Protein AF-A0A7J6R4W8-F1 (afdb_monomer_lite)

Secondary structure (DSSP, 8-state):
-EEEEE-TTSEEEEEEEEEEETTTEEEEEEEEE--SSSPEEEEEEES-STT--S-EEEEEETTSEEEEEETTT--EEEEEEPP-TTS-EEEEEEEPPP-HHHHHHHHHHHHTTS-----HHHHHHHHHHS-SSSTT-EEEEEESSSEEEEEESS----GGGEEEEE--SS----------

Structure (mmCIF, N/CA/C/O backbone):
data_AF-A0A7J6R4W8-F1
#
_entry.id   AF-A0A7J6R4W8-F1
#
loop_
_atom_site.group_PDB
_atom_site.id
_atom_site.type_symbol
_atom_site.label_atom_id
_atom_site.label_alt_id
_atom_site.label_comp_id
_atom_site.label_asym_id
_atom_site.label_entity_id
_atom_site.label_seq_id
_atom_site.pdbx_PDB_ins_code
_atom_site.Cartn_x
_atom_site.Cartn_y
_atom_site.Cartn_z
_atom_site.occupancy
_atom_site.B_iso_or_equiv
_atom_site.auth_seq_id
_atom_site.auth_comp_id
_atom_site.auth_asym_id
_atom_site.auth_atom_id
_atom_site.pdbx_PDB_model_num
ATOM 1 N N . SER A 1 1 ? 3.978 4.235 -21.269 1.00 83.94 1 SER A N 1
ATOM 2 C CA . SER A 1 1 ? 3.389 3.833 -19.979 1.00 83.94 1 SER A CA 1
ATOM 3 C C . SER A 1 1 ? 4.395 2.998 -19.207 1.00 83.94 1 SER A C 1
ATOM 5 O O . SER A 1 1 ? 5.204 2.305 -19.826 1.00 83.94 1 SER A O 1
ATOM 7 N N . LYS A 1 2 ? 4.376 3.120 -17.878 1.00 90.50 2 LYS A N 1
ATOM 8 C CA . LYS A 1 2 ? 5.190 2.332 -16.945 1.00 90.50 2 LYS A CA 1
ATOM 9 C C . LYS A 1 2 ? 4.285 1.321 -16.245 1.00 90.50 2 LYS A C 1
ATOM 11 O O . LYS A 1 2 ? 3.113 1.618 -16.022 1.00 90.50 2 LYS A O 1
ATOM 16 N N . LEU A 1 3 ? 4.826 0.159 -15.920 1.00 93.06 3 LEU A N 1
ATOM 17 C CA . LEU A 1 3 ? 4.188 -0.853 -15.083 1.00 93.06 3 LEU A CA 1
ATOM 18 C C . LEU A 1 3 ? 5.118 -1.124 -13.906 1.00 93.06 3 LEU A C 1
ATOM 20 O O . LEU A 1 3 ? 6.329 -1.143 -14.092 1.00 93.06 3 LEU A O 1
ATOM 24 N N . PHE A 1 4 ? 4.562 -1.354 -12.723 1.00 94.31 4 PHE A N 1
ATOM 25 C CA . PHE A 1 4 ? 5.336 -1.741 -11.551 1.00 94.31 4 PHE A CA 1
ATOM 26 C C . PHE A 1 4 ? 4.816 -3.064 -11.004 1.00 94.31 4 PHE A C 1
ATOM 28 O O . PHE A 1 4 ? 3.611 -3.314 -11.030 1.00 94.31 4 PHE A O 1
ATOM 35 N N . SER A 1 5 ? 5.724 -3.901 -10.514 1.00 94.69 5 SER A N 1
ATOM 36 C CA . SER A 1 5 ? 5.390 -5.095 -9.740 1.00 94.69 5 SER A CA 1
ATOM 37 C C . SER A 1 5 ? 6.136 -5.076 -8.415 1.00 94.69 5 SER A C 1
ATOM 39 O O . SER A 1 5 ? 7.212 -4.483 -8.299 1.00 94.69 5 SER A O 1
ATOM 41 N N . ILE A 1 6 ? 5.543 -5.720 -7.415 1.00 94.94 6 ILE A N 1
ATOM 42 C CA . ILE A 1 6 ? 6.166 -5.949 -6.118 1.00 94.94 6 ILE A CA 1
ATOM 43 C C . ILE A 1 6 ? 6.111 -7.444 -5.836 1.00 94.94 6 ILE A C 1
ATOM 45 O O . ILE A 1 6 ? 5.052 -8.059 -5.966 1.00 94.94 6 ILE A O 1
ATOM 49 N N . GLY A 1 7 ? 7.254 -8.019 -5.479 1.00 93.06 7 GLY A N 1
ATOM 50 C CA . GLY A 1 7 ? 7.369 -9.418 -5.088 1.00 93.06 7 GLY A CA 1
ATOM 51 C C . GLY A 1 7 ? 7.461 -9.601 -3.574 1.00 93.06 7 GLY A C 1
ATOM 52 O O . GLY A 1 7 ? 7.922 -8.720 -2.845 1.00 93.06 7 GLY A O 1
ATOM 53 N N . GLN A 1 8 ? 7.071 -10.788 -3.098 1.00 93.88 8 GLN A N 1
ATOM 54 C CA . GLN A 1 8 ? 7.303 -11.220 -1.709 1.00 93.88 8 GLN A CA 1
ATOM 55 C C . GLN A 1 8 ? 8.799 -11.327 -1.367 1.00 93.88 8 GLN A C 1
ATOM 57 O O . GLN A 1 8 ? 9.167 -11.302 -0.196 1.00 93.88 8 GLN A O 1
ATOM 62 N N . ASP A 1 9 ? 9.661 -11.394 -2.383 1.00 94.69 9 ASP A N 1
ATOM 63 C CA . ASP A 1 9 ? 11.120 -11.314 -2.273 1.00 94.69 9 ASP A CA 1
ATOM 64 C C . ASP A 1 9 ? 11.630 -9.901 -1.932 1.00 94.69 9 ASP A C 1
ATOM 66 O O . ASP A 1 9 ? 12.838 -9.670 -1.889 1.00 94.69 9 ASP A O 1
ATOM 70 N N . GLY A 1 10 ? 10.726 -8.942 -1.707 1.00 94.69 10 GLY A N 1
ATOM 71 C CA . GLY A 1 10 ? 11.087 -7.582 -1.335 1.00 94.69 10 GLY A CA 1
ATOM 72 C C . GLY A 1 10 ? 11.643 -6.775 -2.503 1.00 94.69 10 GLY A C 1
ATOM 73 O O . GLY A 1 10 ? 12.393 -5.827 -2.267 1.00 94.69 10 GLY A O 1
ATOM 74 N N . ARG A 1 11 ? 11.300 -7.118 -3.753 1.00 95.12 11 ARG A N 1
ATOM 75 C CA . ARG A 1 11 ? 11.692 -6.349 -4.944 1.00 95.12 11 ARG A CA 1
ATOM 76 C C . ARG A 1 11 ? 10.547 -5.507 -5.493 1.00 95.12 11 ARG A C 1
ATOM 78 O O . ARG A 1 11 ? 9.448 -6.013 -5.693 1.00 95.12 11 ARG A O 1
ATOM 85 N N . LEU A 1 12 ? 10.838 -4.241 -5.795 1.00 95.31 12 LEU A N 1
ATOM 86 C CA . LEU A 1 12 ? 10.011 -3.354 -6.617 1.00 95.31 12 LEU A CA 1
ATOM 87 C C . LEU A 1 12 ? 10.644 -3.263 -8.004 1.00 95.31 12 LEU A C 1
ATOM 89 O O . LEU A 1 12 ? 11.794 -2.840 -8.123 1.00 95.31 12 LEU A O 1
ATOM 93 N N . VAL A 1 13 ? 9.910 -3.645 -9.046 1.00 96.00 13 VAL A N 1
ATOM 94 C CA . VAL A 1 13 ? 10.427 -3.688 -10.420 1.00 96.00 13 VAL A CA 1
ATOM 95 C C . VAL A 1 13 ? 9.605 -2.776 -11.317 1.00 96.00 13 VAL A C 1
ATOM 97 O O . VAL A 1 13 ? 8.381 -2.880 -11.355 1.00 96.00 13 VAL A O 1
ATOM 100 N N . GLU A 1 14 ? 10.278 -1.893 -12.050 1.00 95.50 14 GLU A N 1
ATOM 101 C CA . GLU A 1 14 ? 9.685 -1.061 -13.094 1.00 95.50 14 GLU A CA 1
ATOM 102 C C . GLU A 1 14 ? 9.842 -1.732 -14.458 1.00 95.50 14 GLU A C 1
ATOM 104 O O . GLU A 1 14 ? 10.935 -2.154 -14.841 1.00 95.50 14 GLU A O 1
ATOM 109 N N . TYR A 1 15 ? 8.770 -1.734 -15.244 1.00 95.94 15 TYR A N 1
ATOM 110 C CA . TYR A 1 15 ? 8.754 -2.227 -16.612 1.00 95.94 15 TYR A CA 1
ATOM 111 C C . TYR A 1 15 ? 8.306 -1.145 -17.588 1.00 95.94 15 TYR A C 1
ATOM 113 O O . TYR A 1 15 ? 7.348 -0.398 -17.354 1.00 95.94 15 TYR A O 1
ATOM 121 N N . SER A 1 16 ? 8.959 -1.112 -18.747 1.00 95.38 16 SER A N 1
ATOM 122 C CA . SER A 1 16 ? 8.560 -0.257 -19.854 1.00 95.38 16 SER A CA 1
ATOM 123 C C . SER A 1 16 ? 7.596 -1.007 -20.758 1.00 95.38 16 SER A C 1
ATOM 125 O O . SER A 1 16 ? 8.007 -1.809 -21.596 1.00 95.38 16 SER A O 1
ATOM 127 N N . VAL A 1 17 ? 6.302 -0.708 -20.645 1.00 94.25 17 VAL A N 1
ATOM 128 C CA . VAL A 1 17 ? 5.268 -1.346 -21.479 1.00 94.25 17 VAL A CA 1
ATOM 129 C C . VAL A 1 17 ? 5.521 -1.082 -22.967 1.00 94.25 17 VAL A C 1
ATOM 131 O O . VAL A 1 17 ? 5.306 -1.956 -23.793 1.00 94.25 17 VAL A O 1
ATOM 134 N N . ARG A 1 18 ? 6.055 0.098 -23.315 1.00 95.06 18 ARG A N 1
ATOM 135 C CA . ARG A 1 18 ? 6.345 0.474 -24.710 1.00 95.06 18 ARG A CA 1
ATOM 136 C C . ARG A 1 18 ? 7.446 -0.373 -25.354 1.00 95.06 18 ARG A C 1
ATOM 138 O O . ARG A 1 18 ? 7.400 -0.597 -26.556 1.00 95.06 18 ARG A O 1
ATOM 145 N N . HIS A 1 19 ? 8.436 -0.796 -24.571 1.00 94.69 19 HIS A N 1
ATOM 146 C CA . HIS A 1 19 ? 9.545 -1.631 -25.047 1.00 94.69 19 HIS A CA 1
ATOM 147 C C . HIS A 1 19 ? 9.296 -3.126 -24.810 1.00 94.69 19 HIS A C 1
ATOM 149 O O . HIS A 1 19 ? 10.103 -3.958 -25.222 1.00 94.69 19 HIS A O 1
ATOM 155 N N . SER A 1 20 ? 8.192 -3.463 -24.141 1.00 95.62 20 SER A N 1
ATOM 156 C CA . SER A 1 20 ? 7.770 -4.840 -23.912 1.00 95.62 20 SER A CA 1
ATOM 157 C C . SER A 1 20 ? 7.087 -5.398 -25.158 1.00 95.62 20 SER A C 1
ATOM 159 O O . SER A 1 20 ? 6.464 -4.663 -25.922 1.00 95.62 20 SER A O 1
ATOM 161 N N . SER A 1 21 ? 7.195 -6.706 -25.359 1.00 95.75 21 SER A N 1
ATOM 162 C CA . SER A 1 21 ? 6.523 -7.413 -26.456 1.00 95.75 21 SER A CA 1
ATOM 163 C C . SER A 1 21 ? 6.122 -8.813 -26.012 1.00 95.75 21 SER A C 1
ATOM 165 O O . SER A 1 21 ? 6.647 -9.329 -25.030 1.00 95.75 21 SER A O 1
ATOM 167 N N . ASP A 1 22 ? 5.213 -9.437 -26.745 1.00 94.69 22 ASP A N 1
ATOM 168 C CA . ASP 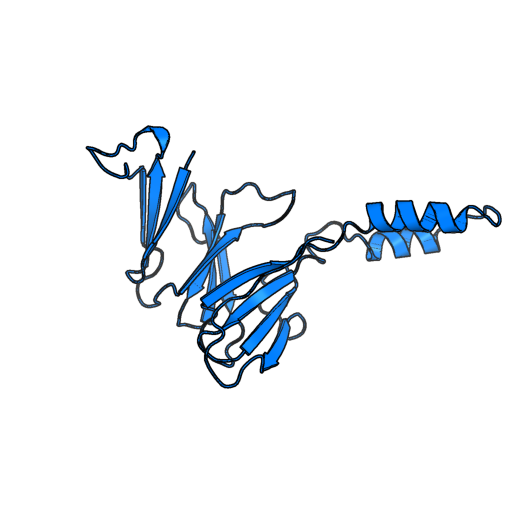A 1 22 ? 4.816 -10.836 -26.567 1.00 94.69 22 ASP A CA 1
ATOM 169 C C . ASP A 1 22 ? 5.990 -11.814 -26.751 1.00 94.69 22 ASP A C 1
ATOM 171 O O . ASP A 1 22 ? 6.119 -12.782 -26.008 1.00 94.69 22 ASP A O 1
ATOM 175 N N . THR A 1 23 ? 6.889 -11.524 -27.692 1.00 95.62 23 THR A N 1
ATOM 176 C CA . THR A 1 23 ? 8.052 -12.370 -28.001 1.00 95.62 23 THR A CA 1
ATOM 177 C C . THR A 1 23 ? 9.216 -12.211 -27.022 1.00 95.62 23 THR A C 1
ATOM 179 O O . THR A 1 23 ? 9.901 -13.190 -26.735 1.00 95.62 23 THR A O 1
ATOM 182 N N . LYS A 1 24 ? 9.472 -10.997 -26.511 1.00 91.75 24 LYS A N 1
ATOM 183 C CA . LYS A 1 24 ? 10.604 -10.715 -25.597 1.00 91.75 24 LYS A CA 1
ATOM 184 C C . LYS A 1 24 ? 10.201 -10.614 -24.125 1.00 91.75 24 LYS A C 1
ATOM 186 O O . LYS A 1 24 ? 11.075 -10.548 -23.265 1.00 91.75 24 LYS A O 1
ATOM 191 N N . GLY A 1 25 ? 8.904 -10.584 -23.834 1.00 94.06 25 GLY A N 1
ATOM 192 C CA . GLY A 1 25 ? 8.369 -10.367 -22.496 1.00 94.06 25 GLY A CA 1
ATOM 193 C C . GLY A 1 25 ? 8.403 -8.901 -22.050 1.00 94.06 25 GLY A C 1
ATOM 194 O O . GLY A 1 25 ? 8.552 -7.970 -22.852 1.00 94.06 25 GLY A O 1
ATOM 195 N N . LEU A 1 26 ? 8.231 -8.703 -20.739 1.00 95.81 26 LEU A N 1
ATOM 196 C CA . LEU A 1 26 ? 8.239 -7.385 -20.108 1.00 95.81 26 LEU A CA 1
ATOM 197 C C . LEU A 1 26 ? 9.667 -6.837 -19.990 1.00 95.81 26 LEU A C 1
ATOM 199 O O . LEU A 1 26 ? 10.532 -7.446 -19.363 1.00 95.81 26 LEU A O 1
ATOM 203 N N . PHE A 1 27 ? 9.903 -5.653 -20.552 1.00 96.56 27 PHE A N 1
ATOM 204 C CA . PHE A 1 27 ? 11.198 -4.981 -20.496 1.00 96.56 27 PHE A CA 1
ATOM 205 C C . PHE A 1 27 ? 11.402 -4.303 -19.137 1.00 96.56 27 PHE A C 1
ATOM 207 O O . PHE A 1 27 ? 10.729 -3.315 -18.837 1.00 96.56 27 PHE A O 1
ATOM 214 N N . ILE A 1 28 ? 12.341 -4.806 -18.333 1.00 96.44 28 ILE A N 1
ATOM 215 C CA . ILE A 1 28 ? 12.701 -4.223 -17.032 1.00 96.44 28 ILE A CA 1
ATOM 216 C C . ILE A 1 28 ? 13.495 -2.933 -17.253 1.00 96.44 28 ILE A C 1
ATOM 218 O O . ILE A 1 28 ? 14.512 -2.927 -17.939 1.00 96.44 28 ILE A O 1
ATOM 222 N N . THR A 1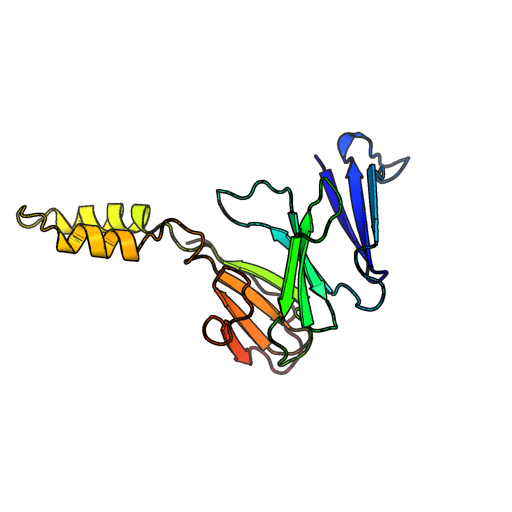 29 ? 13.024 -1.840 -16.658 1.00 95.69 29 THR A N 1
ATOM 223 C CA . THR A 1 29 ? 13.683 -0.524 -16.695 1.00 95.69 29 THR A CA 1
ATOM 224 C C . THR A 1 29 ? 14.569 -0.322 -15.470 1.00 95.69 29 THR A C 1
ATOM 226 O O . THR A 1 29 ? 15.693 0.155 -15.589 1.00 95.69 29 THR A O 1
ATOM 229 N N . SER A 1 30 ? 14.083 -0.722 -14.298 1.00 94.00 30 SER A N 1
ATOM 230 C CA . SER A 1 30 ? 14.790 -0.607 -13.024 1.00 94.00 30 SER A CA 1
ATOM 231 C C . SER A 1 30 ? 14.238 -1.625 -12.028 1.00 94.00 30 SER A C 1
ATOM 233 O O . SER A 1 30 ? 13.118 -2.119 -12.169 1.00 94.00 30 SER A O 1
ATOM 235 N N . ALA A 1 31 ? 15.045 -1.968 -11.028 1.00 95.56 31 ALA A N 1
ATOM 236 C CA . ALA A 1 31 ? 14.652 -2.844 -9.937 1.00 95.56 31 ALA A CA 1
ATOM 237 C C . ALA A 1 31 ? 15.321 -2.377 -8.643 1.00 95.56 31 ALA A C 1
ATOM 239 O O . ALA A 1 31 ? 16.520 -2.098 -8.630 1.00 95.56 31 ALA A O 1
ATOM 240 N N . TRP A 1 32 ? 14.548 -2.322 -7.563 1.00 95.56 32 TRP A N 1
ATOM 241 C CA . TRP A 1 32 ? 15.004 -1.898 -6.244 1.00 95.56 32 TRP A CA 1
ATOM 242 C C . TRP A 1 32 ? 14.666 -2.955 -5.197 1.00 95.56 32 TRP A C 1
ATOM 244 O O . TRP A 1 32 ? 13.581 -3.538 -5.216 1.00 95.56 32 TRP A O 1
ATOM 254 N N . THR A 1 33 ? 15.581 -3.174 -4.255 1.00 95.12 33 THR A N 1
ATOM 255 C CA . THR A 1 33 ? 15.315 -3.974 -3.055 1.00 95.12 33 THR A CA 1
ATOM 256 C C . THR A 1 33 ? 14.669 -3.074 -2.006 1.00 95.12 33 THR A C 1
ATOM 258 O O . THR A 1 33 ? 15.322 -2.189 -1.458 1.00 95.12 33 THR A O 1
ATOM 261 N N . ILE A 1 34 ? 13.385 -3.298 -1.736 1.00 93.56 34 ILE A N 1
ATOM 262 C CA . ILE A 1 34 ? 12.549 -2.473 -0.852 1.00 93.56 34 ILE A CA 1
ATOM 263 C C . ILE A 1 34 ? 12.356 -3.072 0.546 1.00 93.56 34 ILE A C 1
ATOM 265 O O . ILE A 1 34 ? 11.858 -2.420 1.467 1.00 93.56 34 ILE A O 1
ATOM 269 N N . SER A 1 35 ? 12.722 -4.335 0.723 1.00 89.88 35 SER A N 1
ATOM 270 C CA . SER A 1 35 ? 12.661 -5.017 2.007 1.00 89.88 35 SER A CA 1
ATOM 271 C C . SER A 1 35 ? 13.703 -6.125 2.049 1.00 89.88 35 SER A C 1
ATOM 273 O O . SER A 1 35 ? 13.990 -6.733 1.022 1.00 89.88 35 SER A O 1
ATOM 275 N N . GLN A 1 36 ? 14.281 -6.360 3.226 1.00 86.00 36 GLN A N 1
ATOM 276 C CA . GLN A 1 36 ? 15.232 -7.454 3.462 1.00 86.00 36 GLN A CA 1
ATOM 277 C C . GLN A 1 36 ? 14.631 -8.563 4.332 1.00 86.00 36 GLN A C 1
ATOM 279 O O . GLN A 1 36 ? 14.975 -9.724 4.153 1.00 86.00 36 GLN A O 1
ATOM 284 N N . GLU A 1 37 ? 13.725 -8.206 5.247 1.00 89.69 37 GLU A N 1
ATOM 285 C CA . GLU A 1 37 ? 13.143 -9.136 6.226 1.00 89.69 37 GLU A CA 1
ATOM 286 C C . GLU A 1 37 ? 11.618 -9.239 6.121 1.00 89.69 37 GLU A C 1
ATOM 288 O O . GLU A 1 37 ? 11.067 -10.305 6.346 1.00 89.69 37 GLU A O 1
ATOM 293 N N . ALA A 1 38 ? 10.928 -8.138 5.799 1.00 93.50 38 ALA A N 1
ATOM 294 C CA . ALA A 1 38 ? 9.468 -8.121 5.689 1.00 93.50 38 ALA A CA 1
ATOM 295 C C . ALA A 1 38 ? 9.017 -8.543 4.286 1.00 93.50 38 ALA A C 1
ATOM 297 O O . ALA A 1 38 ? 9.605 -8.079 3.302 1.00 93.50 38 ALA A O 1
ATOM 298 N N . HIS A 1 39 ? 7.943 -9.316 4.176 1.00 95.56 39 HIS A N 1
ATOM 299 C CA . HIS A 1 39 ? 7.320 -9.660 2.905 1.00 95.56 39 HIS A CA 1
ATOM 300 C C . HIS A 1 39 ? 6.248 -8.623 2.538 1.00 95.56 39 HIS A C 1
ATOM 302 O O . HIS A 1 39 ? 5.285 -8.439 3.288 1.00 95.56 39 HIS A O 1
ATOM 308 N N . PRO A 1 40 ? 6.368 -7.929 1.390 1.00 96.44 40 PRO A N 1
ATOM 309 C CA . PRO A 1 40 ? 5.294 -7.076 0.892 1.00 96.44 40 PRO A CA 1
ATOM 310 C C . PRO A 1 40 ? 4.022 -7.887 0.618 1.00 96.44 40 PRO A C 1
ATOM 312 O O . PRO A 1 40 ? 4.076 -8.935 -0.029 1.00 96.44 40 PRO A O 1
ATOM 315 N N . VAL A 1 41 ? 2.877 -7.384 1.078 1.00 95.12 41 VAL A N 1
ATOM 316 C CA . VAL A 1 41 ? 1.574 -8.068 0.959 1.00 95.12 41 VAL A CA 1
ATOM 317 C C . VAL A 1 41 ? 0.527 -7.262 0.196 1.00 95.12 41 VAL A C 1
ATOM 319 O O . VAL A 1 41 ? -0.416 -7.843 -0.332 1.00 95.12 41 VAL A O 1
ATOM 322 N N . GLY A 1 42 ? 0.688 -5.943 0.101 1.00 93.25 42 GLY A N 1
ATOM 323 C CA . GLY A 1 42 ? -0.228 -5.066 -0.618 1.00 93.25 42 GLY A CA 1
ATOM 324 C C . GLY A 1 42 ? 0.484 -3.825 -1.134 1.00 93.25 42 GLY A C 1
ATOM 325 O O . GLY A 1 42 ? 1.513 -3.406 -0.600 1.00 93.25 42 GLY A O 1
ATOM 326 N N . ALA A 1 43 ? -0.051 -3.240 -2.204 1.00 94.38 43 ALA A N 1
ATOM 327 C CA . ALA A 1 43 ? 0.490 -2.016 -2.768 1.00 94.38 43 ALA A CA 1
ATOM 328 C C . ALA A 1 43 ? -0.559 -1.201 -3.522 1.00 94.38 43 ALA A C 1
ATOM 330 O O . ALA A 1 43 ? -1.497 -1.756 -4.094 1.00 94.38 43 ALA A O 1
ATOM 331 N N . MET A 1 44 ? -0.368 0.116 -3.563 1.00 92.81 44 MET A N 1
ATOM 332 C CA . MET A 1 44 ? -1.148 1.019 -4.407 1.00 92.81 44 MET A CA 1
ATOM 333 C C . MET A 1 44 ? -0.347 2.261 -4.802 1.00 92.81 44 MET A C 1
ATOM 335 O O . MET A 1 44 ? 0.663 2.590 -4.182 1.00 92.81 44 MET A O 1
ATOM 339 N N . TRP A 1 45 ? -0.840 3.001 -5.791 1.00 91.56 45 TRP A N 1
ATOM 340 C CA . TRP A 1 45 ? -0.318 4.329 -6.109 1.00 91.56 45 TRP A CA 1
ATOM 341 C C . TRP A 1 45 ? -0.492 5.316 -4.950 1.00 91.56 45 TRP A C 1
ATOM 343 O O . TRP A 1 45 ? -1.513 5.303 -4.264 1.00 91.56 45 TRP A O 1
ATOM 353 N N . PHE A 1 46 ? 0.498 6.189 -4.755 1.00 89.56 46 PHE A N 1
ATOM 354 C CA . PHE A 1 46 ? 0.486 7.211 -3.711 1.00 89.56 46 PHE A CA 1
ATOM 355 C C . PHE A 1 46 ? 1.200 8.505 -4.171 1.00 89.56 46 PHE A C 1
ATOM 357 O O . PHE A 1 46 ? 2.185 8.420 -4.904 1.00 89.56 46 PHE A O 1
ATOM 364 N N . PRO A 1 47 ? 0.777 9.704 -3.725 1.00 85.81 47 PRO A N 1
ATOM 365 C CA . PRO A 1 47 ? -0.524 9.968 -3.113 1.00 85.81 47 PRO A CA 1
ATOM 366 C C . PRO A 1 47 ? -1.654 9.654 -4.102 1.00 85.81 47 PRO A C 1
ATOM 368 O O . PRO A 1 47 ? -1.451 9.658 -5.318 1.00 85.81 47 PRO A O 1
ATOM 371 N N . PHE A 1 48 ? -2.827 9.315 -3.575 1.00 79.38 48 PHE A N 1
ATOM 372 C CA . PHE A 1 48 ? -4.014 9.033 -4.377 1.00 79.38 48 PHE A CA 1
ATOM 373 C C . PHE A 1 48 ? -4.919 10.274 -4.475 1.00 79.38 48 PHE A C 1
ATOM 375 O O . PHE A 1 48 ? -4.798 11.215 -3.699 1.00 79.38 48 PHE A O 1
ATOM 382 N N . GLY A 1 49 ? -5.807 10.311 -5.473 1.00 70.31 49 GLY A N 1
ATOM 383 C CA . GLY A 1 49 ? -6.667 11.472 -5.752 1.00 70.31 49 GLY A CA 1
ATOM 384 C C . GLY A 1 49 ? -6.108 12.422 -6.821 1.00 70.31 49 GLY A C 1
ATOM 385 O O . GLY A 1 49 ? -5.143 12.108 -7.513 1.00 70.31 49 GLY A O 1
ATOM 386 N N . PHE A 1 50 ? -6.743 13.587 -6.989 1.00 58.47 50 PHE A N 1
ATOM 387 C CA . PHE A 1 50 ? -6.511 14.496 -8.125 1.00 58.47 50 PHE A CA 1
ATOM 388 C C . PHE A 1 50 ? -5.119 15.140 -8.177 1.00 58.47 50 PHE A C 1
ATOM 390 O O . PHE A 1 50 ? -4.703 15.613 -9.232 1.00 58.47 50 PHE A O 1
ATOM 397 N N . ARG A 1 51 ? -4.386 15.153 -7.058 1.00 59.84 51 ARG A N 1
ATOM 398 C CA . ARG A 1 51 ? -3.012 15.681 -6.974 1.00 59.84 51 ARG A CA 1
ATOM 399 C C . ARG A 1 51 ? -1.938 14.588 -6.990 1.00 59.84 51 ARG A C 1
ATOM 401 O O . ARG A 1 51 ? -0.768 14.884 -6.759 1.00 59.84 51 ARG A O 1
ATOM 408 N N . GLY A 1 52 ? -2.322 13.338 -7.258 1.00 63.59 52 GLY A N 1
ATOM 409 C CA . GLY A 1 52 ? -1.398 12.218 -7.392 1.00 63.59 52 GLY A CA 1
ATOM 410 C C . GLY A 1 52 ? -0.436 12.418 -8.560 1.00 63.59 52 GLY A C 1
ATOM 411 O O . GLY A 1 52 ? -0.846 12.402 -9.715 1.00 63.59 52 GLY A O 1
ATOM 412 N N . ASP A 1 53 ? 0.857 12.565 -8.272 1.00 72.19 53 ASP A N 1
ATOM 413 C CA . ASP A 1 53 ? 1.912 12.651 -9.293 1.00 72.19 53 ASP A CA 1
ATOM 414 C C . ASP A 1 53 ? 2.330 11.269 -9.837 1.00 72.19 53 ASP A C 1
ATOM 416 O O . ASP A 1 53 ? 3.218 11.179 -10.685 1.00 72.19 53 ASP A O 1
ATOM 420 N N . HIS A 1 54 ? 1.706 10.192 -9.333 1.00 73.12 54 HIS A N 1
ATOM 421 C CA . HIS A 1 54 ? 2.030 8.787 -9.613 1.00 73.12 54 HIS A CA 1
ATOM 422 C C . HIS A 1 54 ? 3.537 8.482 -9.523 1.00 73.12 54 HIS A C 1
ATOM 424 O O . HIS A 1 54 ? 4.042 7.597 -10.213 1.00 73.12 54 HIS A O 1
ATOM 430 N N . SER A 1 55 ? 4.274 9.222 -8.686 1.00 85.06 55 SER A N 1
ATOM 431 C CA . SER A 1 55 ? 5.721 9.043 -8.523 1.00 85.06 55 SER A CA 1
ATOM 432 C C . SER A 1 55 ? 6.079 8.206 -7.300 1.00 85.06 55 SER A C 1
ATOM 434 O O . SER A 1 55 ? 7.259 7.978 -7.031 1.00 85.06 55 SER A O 1
ATOM 436 N N . LYS A 1 56 ? 5.084 7.778 -6.513 1.00 91.31 56 LYS A N 1
ATOM 437 C CA . LYS A 1 56 ? 5.298 6.949 -5.328 1.00 91.31 56 LYS A CA 1
ATOM 438 C C . LYS A 1 56 ? 4.299 5.801 -5.275 1.00 91.31 56 LYS A C 1
ATOM 440 O O . LYS A 1 56 ? 3.209 5.851 -5.844 1.00 91.31 56 LYS A O 1
ATOM 445 N N . ILE A 1 57 ? 4.694 4.758 -4.564 1.00 93.94 57 ILE A N 1
ATOM 446 C CA . ILE A 1 57 ? 3.892 3.571 -4.301 1.00 93.94 57 ILE A CA 1
ATOM 447 C C . ILE A 1 57 ? 3.843 3.385 -2.789 1.00 93.94 57 ILE A C 1
ATOM 449 O O . ILE A 1 57 ? 4.875 3.388 -2.116 1.00 93.94 57 ILE A O 1
ATOM 453 N N . LEU A 1 58 ? 2.635 3.249 -2.257 1.00 95.25 58 LEU A N 1
ATOM 454 C CA . LEU A 1 58 ? 2.407 2.806 -0.892 1.00 95.25 58 LEU A CA 1
ATOM 455 C C . LEU A 1 58 ? 2.478 1.283 -0.863 1.00 95.25 58 LEU A C 1
ATOM 457 O O . LEU A 1 58 ? 1.839 0.628 -1.681 1.00 95.25 58 LEU A O 1
ATOM 461 N N . ILE A 1 59 ? 3.230 0.736 0.084 1.00 96.06 59 ILE A N 1
ATOM 462 C CA . ILE A 1 59 ? 3.448 -0.698 0.254 1.00 96.06 59 ILE A CA 1
ATOM 463 C C . ILE A 1 59 ? 3.111 -1.072 1.690 1.00 96.06 59 ILE A C 1
ATOM 465 O O . ILE A 1 59 ? 3.622 -0.445 2.618 1.00 96.06 59 ILE A O 1
ATOM 469 N N . SER A 1 60 ? 2.277 -2.090 1.870 1.00 96.69 60 SER A N 1
ATOM 470 C CA . SER A 1 60 ? 2.078 -2.759 3.153 1.00 96.69 60 SER A CA 1
ATOM 471 C C . SER A 1 60 ? 2.908 -4.038 3.227 1.00 96.69 60 SER A C 1
ATOM 473 O O . SER A 1 60 ? 3.083 -4.738 2.225 1.00 96.69 60 SER A O 1
ATOM 475 N N . ASP A 1 61 ? 3.420 -4.351 4.415 1.00 96.25 61 ASP A N 1
ATOM 476 C CA . ASP A 1 61 ? 4.172 -5.579 4.679 1.00 96.25 61 ASP A CA 1
ATOM 477 C C . ASP A 1 61 ? 3.618 -6.386 5.862 1.00 96.25 61 ASP A C 1
ATOM 479 O O . ASP A 1 61 ? 2.719 -5.954 6.591 1.00 96.25 61 ASP A O 1
ATOM 483 N N . ASP A 1 62 ? 4.150 -7.594 6.020 1.00 95.81 62 ASP A N 1
ATOM 484 C CA . ASP A 1 62 ? 3.800 -8.543 7.075 1.00 95.81 62 ASP A CA 1
ATOM 485 C C . ASP A 1 62 ? 4.334 -8.193 8.474 1.00 95.81 62 ASP A C 1
ATOM 487 O O . ASP A 1 62 ? 3.903 -8.778 9.466 1.00 95.81 62 ASP A O 1
ATOM 491 N N . HIS A 1 63 ? 5.188 -7.173 8.575 1.00 95.62 63 HIS A N 1
ATOM 492 C CA . HIS A 1 63 ? 5.619 -6.563 9.832 1.00 95.62 63 HIS A CA 1
ATOM 493 C C . HIS A 1 63 ? 4.773 -5.339 10.210 1.00 95.62 63 HIS A C 1
ATOM 495 O O . HIS A 1 63 ? 5.206 -4.506 11.011 1.00 95.62 63 HIS A O 1
ATOM 501 N N . PHE A 1 64 ? 3.560 -5.240 9.658 1.00 95.44 64 PHE A N 1
ATOM 502 C CA . PHE A 1 64 ? 2.590 -4.184 9.943 1.00 95.44 64 PHE A CA 1
ATOM 503 C C . PHE A 1 64 ? 3.124 -2.782 9.640 1.00 95.44 64 PHE A C 1
ATOM 505 O O . PHE A 1 64 ? 2.821 -1.831 10.359 1.00 95.44 64 PHE A O 1
ATOM 512 N N . LYS A 1 65 ? 3.926 -2.618 8.584 1.00 95.44 65 LYS A N 1
ATOM 513 C CA . LYS A 1 65 ? 4.391 -1.296 8.148 1.00 95.44 65 LYS A CA 1
ATOM 514 C C . LYS A 1 65 ? 3.695 -0.874 6.866 1.00 95.44 65 LYS A C 1
ATOM 516 O O . LYS A 1 65 ? 3.497 -1.668 5.953 1.00 95.44 65 LYS A O 1
ATOM 521 N N . LEU A 1 66 ? 3.392 0.416 6.795 1.00 96.38 66 LEU A N 1
ATOM 522 C CA . LEU A 1 66 ? 3.067 1.142 5.577 1.00 96.38 66 LEU A CA 1
ATOM 523 C C . LEU A 1 66 ? 4.298 1.948 5.163 1.00 96.38 66 LEU A C 1
ATOM 525 O O . LEU A 1 66 ? 4.790 2.776 5.927 1.00 96.38 66 LEU A O 1
ATOM 529 N N . LYS A 1 67 ? 4.812 1.701 3.960 1.00 95.38 67 LYS A N 1
ATOM 530 C CA . LYS A 1 67 ? 6.018 2.337 3.420 1.00 95.38 67 LYS A CA 1
ATOM 531 C C . LYS A 1 67 ? 5.690 3.066 2.128 1.00 95.38 67 LYS A C 1
ATOM 533 O O . LYS A 1 67 ? 5.136 2.468 1.212 1.00 95.38 67 LYS A O 1
ATOM 538 N N . VAL A 1 68 ? 6.072 4.335 2.027 1.00 94.94 68 VAL A N 1
ATOM 539 C CA . VAL A 1 68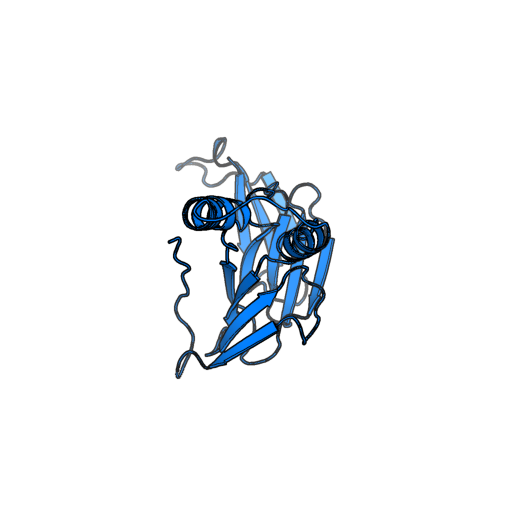 ? 5.930 5.117 0.791 1.00 94.94 68 VAL A CA 1
ATOM 540 C C . VAL A 1 68 ? 7.258 5.096 0.049 1.00 94.94 68 VAL A C 1
ATOM 542 O O . VAL A 1 68 ? 8.221 5.707 0.502 1.00 94.94 68 VAL A O 1
ATOM 545 N N . TRP A 1 69 ? 7.312 4.423 -1.095 1.00 94.56 69 TRP A N 1
ATOM 546 C CA . TRP A 1 69 ? 8.500 4.333 -1.945 1.00 94.56 69 TRP A CA 1
ATOM 547 C C . TRP A 1 69 ? 8.384 5.256 -3.140 1.00 94.56 69 TRP A C 1
ATOM 549 O O . TRP A 1 69 ? 7.354 5.279 -3.801 1.00 94.56 69 TRP A O 1
ATOM 559 N N . ASN A 1 70 ? 9.439 6.004 -3.439 1.00 92.31 70 ASN A N 1
ATOM 560 C CA . ASN A 1 70 ? 9.514 6.823 -4.639 1.00 92.31 70 ASN A CA 1
ATOM 561 C C . ASN A 1 70 ? 10.022 5.978 -5.817 1.00 92.31 70 ASN A C 1
ATOM 563 O O . ASN A 1 70 ? 11.021 5.271 -5.711 1.00 92.31 70 ASN A O 1
ATOM 567 N N . THR A 1 71 ? 9.312 6.041 -6.941 1.00 89.81 71 THR A N 1
ATOM 568 C CA . THR A 1 71 ? 9.571 5.241 -8.144 1.00 89.81 71 THR A CA 1
ATOM 569 C C . THR A 1 71 ? 10.636 5.843 -9.059 1.00 89.81 71 THR A C 1
ATOM 571 O O . THR A 1 71 ? 10.941 5.267 -10.095 1.00 89.81 71 THR A O 1
ATOM 574 N N . VAL A 1 72 ? 11.144 7.038 -8.758 1.00 88.50 72 VAL A N 1
ATOM 575 C CA . VAL A 1 72 ? 12.170 7.721 -9.561 1.00 88.50 72 VAL A CA 1
ATOM 576 C C . VAL A 1 72 ? 13.561 7.393 -9.038 1.00 88.50 72 VAL A C 1
ATOM 578 O O . VAL A 1 72 ? 14.430 6.991 -9.805 1.00 88.50 72 VAL A O 1
ATOM 581 N N . ASP A 1 73 ? 13.771 7.564 -7.735 1.00 89.19 73 ASP A N 1
ATOM 582 C CA . ASP A 1 73 ? 15.058 7.335 -7.076 1.00 89.19 73 ASP A CA 1
ATOM 583 C C . ASP A 1 73 ? 15.121 5.993 -6.333 1.00 89.19 73 ASP A C 1
ATOM 585 O O . ASP A 1 73 ? 16.201 5.577 -5.924 1.00 89.19 73 ASP A O 1
ATOM 589 N N . GLY A 1 74 ? 13.987 5.302 -6.177 1.00 88.88 74 GLY A N 1
ATOM 590 C CA . GLY A 1 74 ? 13.918 4.038 -5.456 1.00 88.88 74 GLY A CA 1
ATOM 591 C C . GLY A 1 74 ? 14.112 4.183 -3.955 1.00 88.88 74 GLY A C 1
ATOM 592 O O . GLY A 1 74 ? 14.513 3.218 -3.321 1.00 88.88 74 GLY A O 1
ATOM 593 N N . ASN A 1 75 ? 13.875 5.365 -3.381 1.00 92.25 75 ASN A N 1
ATOM 594 C CA . ASN A 1 75 ? 14.048 5.599 -1.949 1.00 92.25 75 ASN A CA 1
ATOM 595 C C . ASN A 1 75 ? 12.729 5.466 -1.181 1.00 92.25 75 ASN A C 1
ATOM 597 O O . ASN A 1 75 ? 11.671 5.913 -1.636 1.00 92.25 75 ASN A O 1
ATOM 601 N N . CYS A 1 76 ? 12.806 4.944 0.043 1.00 93.44 76 CYS A N 1
ATOM 602 C CA . CYS A 1 76 ? 11.705 5.004 1.001 1.00 93.44 76 CYS A CA 1
ATOM 603 C C . CYS A 1 76 ? 11.588 6.430 1.564 1.00 93.44 76 CYS A C 1
ATOM 605 O O . CYS A 1 76 ? 12.536 6.962 2.138 1.00 93.44 76 CYS A O 1
ATOM 607 N N . ARG A 1 77 ? 10.429 7.065 1.384 1.00 92.69 77 ARG A N 1
ATOM 608 C CA . ARG A 1 77 ? 10.130 8.438 1.819 1.00 92.69 77 ARG A CA 1
ATOM 609 C C . ARG A 1 77 ? 9.497 8.507 3.200 1.00 92.69 77 ARG A C 1
ATOM 611 O O . ARG A 1 77 ? 9.699 9.490 3.900 1.00 92.69 77 ARG A O 1
ATOM 618 N N . SER A 1 78 ? 8.727 7.493 3.576 1.00 92.31 78 SER A N 1
ATOM 619 C CA . SER A 1 78 ? 8.123 7.394 4.903 1.00 92.31 78 SER A CA 1
ATOM 620 C C . SER A 1 78 ? 7.871 5.937 5.260 1.00 92.31 78 SER A C 1
ATOM 622 O O . SER A 1 78 ? 7.642 5.105 4.380 1.00 92.31 78 SER A O 1
ATOM 624 N N . THR A 1 79 ? 7.915 5.635 6.553 1.00 95.62 79 THR A N 1
ATOM 625 C CA . THR A 1 79 ? 7.514 4.353 7.127 1.00 95.62 79 THR A CA 1
ATOM 626 C C . THR A 1 79 ? 6.666 4.628 8.357 1.00 95.62 79 THR A C 1
ATOM 628 O O . THR A 1 79 ? 7.126 5.285 9.287 1.00 95.62 79 THR A O 1
ATOM 631 N N . THR A 1 80 ? 5.459 4.082 8.369 1.00 95.62 80 THR A N 1
ATOM 632 C CA . THR A 1 80 ? 4.472 4.282 9.429 1.00 95.62 80 THR A CA 1
ATOM 633 C C . THR A 1 80 ? 3.958 2.929 9.897 1.00 95.62 80 THR A C 1
ATOM 635 O O . THR A 1 80 ? 3.832 1.999 9.098 1.00 95.62 80 THR A O 1
ATOM 638 N N . LEU A 1 81 ? 3.666 2.801 11.190 1.00 95.50 81 LEU A N 1
ATOM 639 C CA . LEU A 1 81 ? 3.025 1.603 11.718 1.00 95.50 81 LEU A CA 1
ATOM 640 C C . LEU A 1 81 ? 1.573 1.535 11.219 1.00 95.50 81 LEU A C 1
ATOM 642 O O . LEU A 1 81 ? 0.799 2.474 11.398 1.00 95.50 81 LEU A O 1
ATOM 646 N N . ALA A 1 82 ? 1.223 0.427 10.579 1.00 94.38 82 ALA A N 1
ATOM 647 C CA . ALA A 1 82 ? -0.137 0.099 10.191 1.00 94.38 82 ALA A CA 1
ATOM 648 C C . ALA A 1 82 ? -0.930 -0.414 11.408 1.00 94.38 82 ALA A C 1
ATOM 650 O O . ALA A 1 82 ? -0.328 -0.869 12.385 1.00 94.38 82 ALA A O 1
ATOM 651 N N . PRO A 1 83 ? -2.271 -0.414 11.361 1.00 93.69 83 PRO A N 1
ATOM 652 C CA . PRO A 1 83 ? -3.060 -1.150 12.340 1.00 93.69 83 PRO A CA 1
ATOM 653 C C . PRO A 1 83 ? -2.597 -2.613 12.444 1.00 93.69 83 PRO A C 1
ATOM 655 O O . PRO A 1 83 ? -2.409 -3.296 11.439 1.00 93.69 83 PRO A O 1
ATOM 658 N N . THR A 1 84 ? -2.403 -3.086 13.678 1.00 92.62 84 THR A N 1
ATOM 659 C CA . THR A 1 84 ? -1.782 -4.391 13.976 1.00 92.62 84 THR A CA 1
ATOM 660 C C . THR A 1 84 ? -2.786 -5.498 14.303 1.00 92.62 84 THR A C 1
ATOM 662 O O . THR A 1 84 ? -2.411 -6.646 14.545 1.00 92.62 84 THR A O 1
ATOM 665 N N . PHE A 1 85 ? -4.079 -5.178 14.316 1.00 89.06 85 PHE A N 1
ATOM 666 C CA . PHE A 1 85 ? -5.140 -6.128 14.631 1.00 89.06 85 PHE A CA 1
ATOM 667 C C . PHE A 1 85 ? -5.588 -6.882 13.380 1.00 89.06 85 PHE A C 1
ATOM 669 O O . PHE A 1 85 ? -5.802 -6.284 12.331 1.00 89.06 85 PHE A O 1
ATOM 676 N N . GLY A 1 86 ? -5.787 -8.197 13.506 1.00 89.06 86 GLY A N 1
ATOM 677 C CA . GLY A 1 86 ? -6.335 -9.013 12.418 1.00 89.06 86 GLY A CA 1
ATOM 678 C C . GLY A 1 86 ? -5.354 -9.314 11.287 1.00 89.06 86 GLY A C 1
ATOM 679 O O . GLY A 1 86 ? -5.800 -9.628 10.191 1.00 89.06 86 GLY A O 1
ATOM 680 N N . GLY A 1 87 ? -4.048 -9.237 11.538 1.00 93.19 87 GLY A N 1
ATOM 681 C CA . GLY A 1 87 ? -3.013 -9.574 10.560 1.00 93.19 87 GLY A CA 1
ATOM 682 C C . GLY A 1 87 ? -2.661 -8.430 9.595 1.00 93.19 87 GLY A C 1
ATOM 683 O O . GLY A 1 87 ? -3.271 -7.361 9.647 1.00 93.19 87 GLY A O 1
ATOM 684 N N . PRO A 1 88 ? -1.653 -8.630 8.726 1.00 95.69 88 PRO A N 1
ATOM 685 C CA . PRO A 1 88 ? -1.167 -7.604 7.803 1.00 95.69 88 PRO A CA 1
ATOM 686 C C . PRO A 1 88 ? -2.237 -7.074 6.846 1.00 95.69 88 PRO A C 1
ATOM 688 O O . PRO A 1 88 ? -3.138 -7.816 6.446 1.00 95.69 88 PRO A O 1
ATOM 691 N N . LEU A 1 89 ? -2.104 -5.807 6.443 1.00 96.19 89 LEU A N 1
ATOM 692 C CA . LEU A 1 89 ? -2.990 -5.144 5.484 1.00 96.19 89 LEU A CA 1
ATOM 693 C C . LEU A 1 89 ? -2.673 -5.646 4.074 1.00 96.19 89 LEU A C 1
ATOM 695 O O . LEU A 1 89 ? -1.668 -5.244 3.499 1.00 96.19 89 LEU A O 1
ATOM 699 N N . ASP A 1 90 ? -3.510 -6.499 3.496 1.00 94.19 90 ASP A N 1
ATOM 700 C CA . ASP A 1 90 ? -3.245 -7.103 2.182 1.00 94.19 90 ASP A CA 1
ATOM 701 C C . ASP A 1 90 ? -4.085 -6.496 1.048 1.00 94.19 90 ASP A C 1
ATOM 703 O O . ASP A 1 90 ? -3.835 -6.749 -0.130 1.00 94.19 90 ASP A O 1
ATOM 707 N N . LYS A 1 91 ? -5.072 -5.663 1.389 1.00 95.38 91 LYS A N 1
ATOM 708 C CA . LYS A 1 91 ? -5.870 -4.893 0.433 1.00 95.38 91 LYS A CA 1
ATOM 709 C C . LYS A 1 91 ? -5.902 -3.456 0.879 1.00 95.38 91 LYS A C 1
ATOM 711 O O . LYS A 1 91 ? -6.172 -3.171 2.042 1.00 95.38 91 LYS A O 1
ATOM 716 N N . LEU A 1 92 ? -5.658 -2.568 -0.068 1.00 95.81 92 LEU A N 1
ATOM 717 C CA . LEU A 1 92 ? -5.590 -1.141 0.151 1.00 95.81 92 LEU A CA 1
ATOM 718 C C . LEU A 1 92 ? -6.399 -0.472 -0.964 1.00 95.81 92 LEU A C 1
ATOM 720 O O . LEU A 1 92 ? -6.162 -0.757 -2.138 1.00 95.81 92 LEU A O 1
ATOM 724 N N . LEU A 1 93 ? -7.334 0.410 -0.617 1.00 94.25 93 LEU A N 1
ATOM 725 C CA . LEU A 1 93 ? -8.112 1.187 -1.578 1.00 94.25 93 LEU A CA 1
ATOM 726 C C . LEU A 1 93 ? -8.190 2.660 -1.175 1.00 94.25 93 LEU A C 1
ATOM 728 O O . LEU A 1 93 ? -8.442 2.962 -0.007 1.00 94.25 93 LEU A O 1
ATOM 732 N N . PRO A 1 94 ? -8.014 3.589 -2.125 1.00 89.69 94 PRO A N 1
ATOM 733 C CA . PRO A 1 94 ? -8.287 4.987 -1.863 1.00 89.69 94 PRO A CA 1
ATOM 734 C C . PRO A 1 94 ? -9.797 5.183 -1.711 1.00 89.69 94 PRO A C 1
ATOM 736 O O . PRO A 1 94 ? -10.582 4.761 -2.564 1.00 89.69 94 PRO A O 1
ATOM 739 N N . LEU A 1 95 ? -10.206 5.858 -0.646 1.00 87.25 95 LEU A N 1
ATOM 740 C CA . LEU A 1 95 ? -11.558 6.371 -0.506 1.00 87.25 95 LEU A CA 1
ATOM 741 C C . LEU A 1 95 ? -11.519 7.858 -0.827 1.00 87.25 95 LEU A C 1
ATOM 743 O O . LEU A 1 95 ? -10.906 8.659 -0.115 1.00 87.25 95 LEU A O 1
ATOM 747 N N . ARG A 1 96 ? -12.150 8.216 -1.947 1.00 71.50 96 ARG A N 1
ATOM 748 C CA . ARG A 1 96 ? -12.302 9.620 -2.307 1.00 71.50 96 ARG A CA 1
ATOM 749 C C . ARG A 1 96 ? -13.257 10.263 -1.320 1.00 71.50 96 ARG A C 1
ATOM 751 O O . ARG A 1 96 ? -14.347 9.751 -1.081 1.00 71.50 96 ARG A O 1
ATOM 758 N N . ARG A 1 97 ? -12.841 11.398 -0.773 1.00 70.31 97 ARG A N 1
ATOM 759 C CA . ARG A 1 97 ? -13.783 12.324 -0.165 1.00 70.31 97 ARG A CA 1
ATOM 760 C C . ARG A 1 97 ? -14.581 12.953 -1.308 1.00 70.31 97 ARG A C 1
ATOM 762 O O . ARG A 1 97 ? -13.982 13.285 -2.328 1.00 70.31 97 ARG A O 1
ATOM 769 N N . ALA A 1 98 ? -15.897 13.075 -1.160 1.00 59.75 98 ALA A N 1
ATOM 770 C CA . ALA A 1 98 ? -16.676 13.886 -2.087 1.00 59.75 98 ALA A CA 1
ATOM 771 C C . ALA A 1 98 ? -16.150 15.327 -2.038 1.00 59.75 98 ALA A C 1
ATOM 773 O O . ALA A 1 98 ? -15.815 15.822 -0.954 1.00 59.75 98 ALA A O 1
ATOM 774 N N . ASP A 1 99 ? -16.043 15.978 -3.195 1.00 61.16 99 ASP A N 1
ATOM 775 C CA . ASP A 1 99 ? -15.591 17.359 -3.264 1.00 61.16 99 ASP A CA 1
ATOM 776 C C . ASP A 1 99 ? -16.661 18.238 -2.606 1.00 61.16 99 ASP A C 1
ATOM 778 O O . ASP A 1 99 ? -17.731 18.492 -3.157 1.00 61.16 99 ASP A O 1
ATOM 782 N N . TYR A 1 100 ? -16.387 18.697 -1.382 1.00 53.66 100 TYR A N 1
ATOM 783 C CA . TYR A 1 100 ? -17.340 19.504 -0.616 1.00 53.66 100 TYR A CA 1
ATOM 784 C C . TYR A 1 100 ? -17.686 20.812 -1.325 1.00 53.66 100 TYR A C 1
ATOM 786 O O . TYR A 1 100 ? -18.758 21.339 -1.081 1.00 53.66 100 TYR A O 1
ATOM 794 N N . ASN A 1 101 ? -16.833 21.319 -2.220 1.00 51.59 101 ASN A N 1
ATOM 795 C CA . ASN A 1 101 ? -17.151 22.482 -3.050 1.00 51.59 101 ASN A CA 1
ATOM 796 C C . ASN A 1 101 ? -18.204 22.171 -4.128 1.00 51.59 101 ASN A C 1
ATOM 798 O O . ASN A 1 101 ? -18.999 23.048 -4.453 1.00 51.59 101 ASN A O 1
ATOM 802 N N . GLU A 1 102 ? -18.253 20.943 -4.653 1.00 54.69 102 GLU A N 1
ATOM 803 C CA . GLU A 1 102 ? -19.314 20.512 -5.576 1.00 54.69 102 GLU A CA 1
ATOM 804 C C . GLU A 1 102 ? -20.630 20.284 -4.817 1.00 54.69 102 GLU A C 1
ATOM 806 O O . GLU A 1 102 ? -21.679 20.772 -5.235 1.00 54.69 102 GLU A O 1
ATOM 811 N N . LEU A 1 103 ? -20.566 19.655 -3.636 1.00 54.22 103 LEU A N 1
ATOM 812 C CA . LEU A 1 103 ? -21.726 19.477 -2.749 1.00 54.22 103 LEU A CA 1
ATOM 813 C C . LEU A 1 103 ? -22.239 20.808 -2.166 1.00 54.22 103 LEU A C 1
ATOM 815 O O . LEU A 1 103 ? -23.444 20.995 -2.023 1.00 54.22 103 LEU A O 1
ATOM 819 N N . ALA A 1 104 ? -21.352 21.756 -1.850 1.00 51.25 104 ALA A N 1
ATOM 820 C CA . ALA A 1 104 ? -21.711 23.101 -1.397 1.00 51.25 104 ALA A CA 1
ATOM 821 C C . ALA A 1 104 ? -22.259 23.962 -2.542 1.00 51.25 104 ALA A C 1
ATOM 823 O O . ALA A 1 104 ? -23.136 24.786 -2.300 1.00 51.25 104 ALA A O 1
ATOM 824 N N . GLY A 1 105 ? -21.815 23.753 -3.786 1.00 54.94 105 GLY A N 1
ATOM 825 C CA . GLY A 1 105 ? -22.428 24.351 -4.977 1.00 54.94 105 GLY A CA 1
ATOM 826 C C . GLY A 1 105 ? -23.871 23.879 -5.183 1.00 54.94 105 GLY A C 1
ATOM 827 O O . GLY A 1 105 ? -24.757 24.681 -5.452 1.00 54.94 105 GLY A O 1
ATOM 828 N N . GLN A 1 106 ? -24.136 22.594 -4.942 1.00 50.56 106 GLN A N 1
ATOM 829 C CA . GLN A 1 106 ? -25.483 22.017 -5.030 1.00 50.56 106 GLN A CA 1
ATOM 830 C C . GLN A 1 106 ? -26.373 22.390 -3.830 1.00 50.56 106 GLN A C 1
ATOM 832 O O . GLN A 1 106 ? -27.573 22.607 -3.986 1.00 50.56 106 GLN A O 1
ATOM 837 N N . ALA A 1 107 ? -25.805 22.515 -2.626 1.00 45.03 107 ALA A N 1
ATOM 838 C CA . ALA A 1 107 ? -26.535 22.972 -1.443 1.00 45.03 107 ALA A CA 1
ATOM 839 C C . ALA A 1 107 ? -26.800 24.489 -1.463 1.00 45.03 107 ALA A C 1
ATOM 841 O O . ALA A 1 107 ? -27.833 24.930 -0.969 1.00 45.03 107 ALA A O 1
ATOM 842 N N . SER A 1 108 ? -25.912 25.292 -2.060 1.00 46.44 108 SER A N 1
ATOM 843 C CA . SER A 1 108 ? -26.136 26.733 -2.230 1.00 46.44 108 SER A CA 1
ATOM 844 C C . SER A 1 108 ? -27.252 27.025 -3.229 1.00 46.44 108 SER A C 1
ATOM 846 O O . SER A 1 108 ? -28.017 27.941 -2.960 1.00 46.44 108 SER A O 1
ATOM 848 N N . GLU A 1 109 ? -27.461 26.200 -4.265 1.00 45.78 109 GLU A N 1
ATOM 849 C CA . GLU A 1 109 ? -28.655 26.271 -5.132 1.00 45.78 109 GLU A CA 1
ATOM 850 C C . GLU A 1 109 ? -29.974 25.981 -4.387 1.00 45.78 109 GLU A C 1
ATOM 852 O O . GLU A 1 109 ? -31.010 26.546 -4.735 1.00 45.78 109 GLU A O 1
ATOM 857 N N . ALA A 1 110 ? -29.946 25.177 -3.319 1.00 40.28 110 ALA A N 1
ATOM 858 C CA . ALA A 1 110 ? -31.106 24.949 -2.451 1.00 40.28 110 ALA A CA 1
ATOM 859 C C . ALA A 1 110 ? -31.321 26.061 -1.399 1.00 40.28 110 ALA A C 1
ATOM 861 O O . ALA A 1 110 ? -32.402 26.150 -0.818 1.00 40.28 110 ALA A O 1
ATOM 862 N N . VAL A 1 111 ? -30.317 26.915 -1.158 1.00 42.81 111 VAL A N 1
ATOM 863 C CA . VAL A 1 111 ? -30.329 27.982 -0.135 1.00 42.81 111 VAL A CA 1
ATOM 864 C C . VAL A 1 111 ? -30.499 29.388 -0.742 1.00 42.81 111 VAL A C 1
ATOM 866 O O . VAL A 1 111 ? -30.717 30.344 -0.004 1.00 42.81 111 VAL A O 1
ATOM 869 N N . VAL A 1 112 ? -30.550 29.548 -2.076 1.00 45.94 112 VAL A N 1
ATOM 870 C CA . VAL A 1 112 ? -30.837 30.852 -2.743 1.00 45.94 112 VAL A CA 1
ATOM 871 C C . VAL A 1 112 ? -32.268 31.375 -2.487 1.00 45.94 112 VAL A C 1
ATOM 873 O O . VAL A 1 112 ? -32.679 32.375 -3.068 1.00 45.94 112 VAL A O 1
ATOM 876 N N . ALA A 1 113 ? -33.059 30.740 -1.618 1.00 44.34 113 ALA A N 1
ATOM 877 C CA . ALA A 1 113 ? -34.407 31.206 -1.319 1.00 44.34 113 ALA A CA 1
ATOM 878 C C . ALA A 1 113 ? -34.476 32.352 -0.291 1.00 44.34 113 ALA A C 1
ATOM 880 O O . ALA A 1 113 ? -35.421 33.128 -0.392 1.00 44.34 113 ALA A O 1
ATOM 881 N N . GLU A 1 114 ? -33.536 32.525 0.653 1.00 39.59 114 GLU A N 1
ATOM 882 C CA . GLU A 1 114 ? -33.684 33.579 1.680 1.00 39.59 114 GLU A CA 1
ATOM 883 C C . GLU A 1 114 ? -32.371 34.296 2.059 1.00 39.59 114 GLU A C 1
ATOM 885 O O . GLU A 1 114 ? -31.501 33.756 2.731 1.00 39.59 114 GLU A O 1
ATOM 890 N N . ASP A 1 115 ? -32.305 35.541 1.575 1.00 37.06 115 ASP A N 1
ATOM 891 C CA . ASP A 1 115 ? -31.605 36.763 2.009 1.00 37.06 115 ASP A CA 1
ATOM 892 C C . ASP A 1 115 ? -30.114 36.752 2.426 1.00 37.06 115 ASP A C 1
ATOM 894 O O . ASP A 1 115 ? -29.623 36.005 3.268 1.00 37.06 115 ASP A O 1
ATOM 898 N N . HIS A 1 116 ? -29.379 37.678 1.809 1.00 53.31 116 HIS A N 1
ATOM 899 C CA . HIS A 1 116 ? -27.928 37.822 1.843 1.00 53.31 116 HIS A CA 1
ATOM 900 C C . HIS A 1 116 ? -27.438 38.630 3.053 1.00 53.31 116 HIS A C 1
ATOM 902 O O . HIS A 1 116 ? -27.419 39.859 3.017 1.00 53.31 116 HIS A O 1
ATOM 908 N N . THR A 1 117 ? -26.848 37.954 4.040 1.00 36.69 117 THR A N 1
ATOM 909 C CA . THR A 1 117 ? -25.768 38.532 4.861 1.00 36.69 117 THR A CA 1
ATOM 910 C C . THR A 1 117 ? -24.705 37.470 5.144 1.00 36.69 117 THR A C 1
ATOM 912 O O . THR A 1 117 ? -24.842 36.671 6.067 1.00 36.69 117 THR A O 1
ATOM 915 N N . VAL A 1 118 ? -23.640 37.443 4.338 1.00 42.56 118 VAL A N 1
ATOM 916 C CA . VAL A 1 118 ? -22.497 36.531 4.517 1.00 42.56 118 VAL A CA 1
ATOM 917 C C . VAL A 1 118 ? -21.631 37.052 5.671 1.00 42.56 118 VAL A C 1
ATOM 919 O O . VAL A 1 118 ? -20.971 38.082 5.541 1.00 42.56 118 VAL A O 1
ATOM 922 N N . THR A 1 119 ? -21.670 36.386 6.828 1.00 44.06 119 THR A N 1
ATOM 923 C CA . THR A 1 119 ? -20.831 36.707 7.995 1.00 44.06 119 THR A CA 1
ATOM 924 C C . THR A 1 119 ? -19.519 35.916 7.964 1.00 44.06 119 THR A C 1
ATOM 926 O O . THR A 1 119 ? -19.480 34.765 7.528 1.00 44.06 119 THR A O 1
ATOM 929 N N . ALA A 1 120 ? -18.438 36.518 8.474 1.00 46.22 120 ALA A N 1
ATOM 930 C CA . ALA A 1 120 ? -17.071 35.970 8.506 1.00 46.22 120 ALA A CA 1
ATOM 931 C C . ALA A 1 120 ? -16.918 34.611 9.233 1.00 46.22 120 ALA A C 1
ATOM 933 O O . ALA A 1 120 ? -15.892 33.946 9.107 1.00 46.22 120 ALA A O 1
ATOM 934 N N . GLU A 1 121 ? -17.937 34.183 9.982 1.00 50.75 121 GLU A N 1
ATOM 935 C CA . GLU A 1 121 ? -17.997 32.866 10.627 1.00 50.75 121 GLU A CA 1
ATOM 936 C C . GLU A 1 121 ? -18.242 31.733 9.611 1.00 50.75 121 GLU A C 1
ATOM 938 O O . GLU A 1 121 ? -17.758 30.616 9.799 1.00 50.75 121 GLU A O 1
ATOM 943 N N . SER A 1 122 ? -18.925 32.028 8.497 1.00 46.75 122 SER A N 1
ATOM 944 C CA . SER A 1 122 ? -19.177 31.064 7.417 1.00 46.75 122 SER A CA 1
ATOM 945 C C . SER A 1 122 ? -17.914 30.736 6.608 1.00 46.75 122 SER A C 1
ATOM 947 O O . SER A 1 122 ? -17.685 29.570 6.289 1.00 46.75 122 SER A O 1
ATOM 949 N N . ASP A 1 123 ? -17.033 31.717 6.383 1.00 43.62 123 ASP A N 1
ATOM 950 C CA . ASP A 1 123 ? -15.748 31.519 5.697 1.00 43.62 123 ASP A CA 1
ATOM 951 C C . ASP A 1 123 ? -14.784 30.642 6.514 1.00 43.62 123 ASP A C 1
ATOM 953 O O . ASP A 1 123 ? -14.119 29.764 5.961 1.00 43.62 123 ASP A O 1
ATOM 957 N N . GLN A 1 124 ? -14.746 30.803 7.844 1.00 48.72 124 GLN A N 1
ATOM 958 C CA . GLN A 1 124 ? -13.959 29.917 8.712 1.00 48.72 124 GLN A CA 1
ATOM 959 C C . GLN A 1 124 ? -14.519 28.490 8.749 1.00 48.72 124 GLN A C 1
ATOM 961 O O . GLN A 1 124 ? -1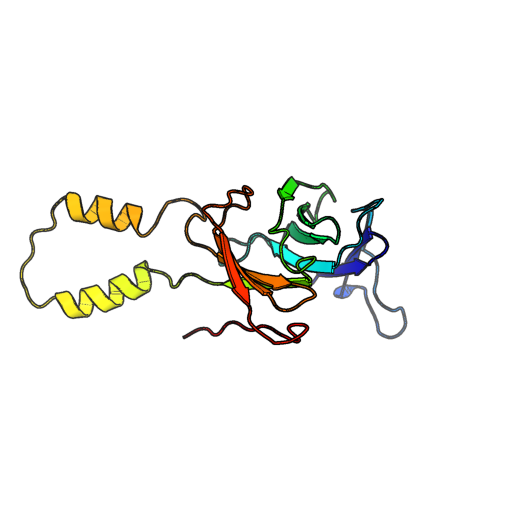3.744 27.532 8.715 1.00 48.72 124 GLN A O 1
ATOM 966 N N . ALA A 1 125 ? -15.845 28.321 8.774 1.00 49.94 125 ALA A N 1
ATOM 967 C CA . ALA A 1 125 ? -16.473 27.002 8.719 1.00 49.94 125 ALA A CA 1
ATOM 968 C C . ALA A 1 125 ? -16.197 26.291 7.380 1.00 49.94 125 ALA A C 1
ATOM 970 O O . ALA A 1 125 ? -15.849 25.110 7.372 1.00 49.94 125 ALA A O 1
ATOM 971 N N . LEU A 1 126 ? -16.263 27.009 6.254 1.00 49.06 126 LEU A N 1
ATOM 972 C CA . LEU A 1 126 ? -15.920 26.488 4.924 1.00 49.06 126 LEU A CA 1
ATOM 973 C C . LEU A 1 126 ? -14.434 26.119 4.803 1.00 49.06 126 LEU A C 1
ATOM 975 O O . LEU A 1 126 ? -14.094 25.119 4.170 1.00 49.06 126 LEU A O 1
ATOM 979 N N . GLN A 1 127 ? -13.546 26.862 5.462 1.00 49.41 127 GLN A N 1
ATOM 980 C CA . GLN A 1 127 ? -12.113 26.566 5.475 1.00 49.41 127 GLN A CA 1
ATOM 981 C C . GLN A 1 127 ? -11.744 25.372 6.372 1.00 49.41 127 GLN A C 1
ATOM 983 O O . GLN A 1 127 ? -10.789 24.653 6.079 1.00 49.41 127 GLN A O 1
ATOM 988 N N . LEU A 1 128 ? -12.525 25.107 7.424 1.00 51.66 128 LEU A N 1
ATOM 989 C CA . LEU A 1 128 ? -12.437 23.868 8.209 1.00 51.66 128 LEU A CA 1
ATOM 990 C C . LEU A 1 128 ? -13.023 22.659 7.460 1.00 51.66 128 LEU A C 1
ATOM 992 O O . LEU A 1 128 ? -12.561 21.533 7.645 1.00 51.66 128 LEU A O 1
ATOM 996 N N . LEU A 1 129 ? -14.020 22.881 6.599 1.00 44.84 129 LEU A N 1
ATOM 997 C CA . LEU A 1 129 ? -14.606 21.850 5.736 1.00 44.84 129 LEU A CA 1
ATOM 998 C C . LEU A 1 129 ? -13.695 21.478 4.556 1.00 44.84 129 LEU A C 1
ATOM 1000 O O . LEU A 1 129 ? -13.721 20.325 4.117 1.00 44.84 129 LEU A O 1
ATOM 1004 N N . ASN A 1 130 ? -12.860 22.412 4.092 1.00 41.62 130 ASN A N 1
ATOM 1005 C CA . ASN A 1 130 ? -11.884 22.215 3.021 1.00 41.62 130 ASN A CA 1
ATOM 1006 C C . ASN A 1 130 ? -10.459 22.589 3.484 1.00 41.62 130 ASN A C 1
ATOM 1008 O O . ASN A 1 130 ? -9.935 23.640 3.094 1.00 41.62 130 ASN A O 1
ATOM 1012 N N . PRO A 1 131 ? -9.829 21.765 4.346 1.00 47.12 131 PRO A N 1
ATOM 1013 C CA . PRO A 1 131 ? -8.509 22.072 4.868 1.00 47.12 131 PRO A CA 1
ATOM 1014 C C . PRO A 1 131 ? -7.473 22.117 3.728 1.00 47.12 131 PRO A C 1
ATOM 1016 O O . PRO A 1 131 ? -7.523 21.305 2.805 1.00 47.12 131 PRO A O 1
ATOM 1019 N N . PRO A 1 132 ? -6.493 23.037 3.777 1.00 45.50 132 PRO A N 1
ATOM 1020 C CA . PRO A 1 132 ? -5.499 23.246 2.716 1.00 45.50 132 PRO A CA 1
ATOM 1021 C C . PRO A 1 132 ? -4.455 22.112 2.567 1.00 45.50 132 PRO A C 1
ATOM 1023 O O . PRO A 1 132 ? -3.469 22.276 1.849 1.00 45.50 132 PRO A O 1
ATOM 1026 N N . TYR A 1 133 ? -4.664 20.967 3.224 1.00 51.50 133 TYR A N 1
ATOM 1027 C CA . TYR A 1 133 ? -3.837 19.756 3.191 1.00 51.50 133 TYR A CA 1
ATOM 1028 C C . TYR A 1 133 ? -4.729 18.520 2.979 1.00 51.50 133 TYR A C 1
ATOM 1030 O O . TYR A 1 133 ? -5.936 18.600 3.175 1.00 51.50 133 TYR A O 1
ATOM 1038 N N . ASP A 1 134 ? -4.138 17.371 2.624 1.00 53.84 134 ASP A N 1
ATOM 1039 C CA . ASP A 1 134 ? -4.772 16.041 2.431 1.00 53.84 134 ASP A CA 1
ATOM 1040 C C . ASP A 1 134 ? -5.592 15.495 3.642 1.00 53.84 134 ASP A C 1
ATOM 1042 O O . ASP A 1 134 ? -5.956 14.319 3.670 1.00 53.84 134 ASP A O 1
ATOM 1046 N N . ASP A 1 135 ? -5.945 16.337 4.619 1.00 55.50 135 ASP A N 1
ATOM 1047 C CA . ASP A 1 135 ? -6.641 16.086 5.894 1.00 55.50 135 ASP A CA 1
ATOM 1048 C C . ASP A 1 135 ? -8.081 15.543 5.766 1.00 55.50 135 ASP A C 1
ATOM 1050 O O . ASP A 1 135 ? -8.827 15.464 6.742 1.00 55.50 135 ASP A O 1
ATOM 1054 N N . GLY A 1 136 ? -8.504 15.126 4.577 1.00 62.47 136 GLY A N 1
ATOM 1055 C CA . GLY A 1 136 ? -9.832 14.563 4.335 1.00 62.47 136 GLY A CA 1
ATOM 1056 C C . GLY A 1 136 ? -9.846 13.245 3.575 1.00 62.47 136 GLY A C 1
ATOM 1057 O O . GLY A 1 136 ? -10.915 12.662 3.406 1.00 62.47 136 GLY A O 1
ATOM 1058 N N . GLN A 1 137 ? -8.703 12.787 3.074 1.00 81.00 137 GLN A N 1
ATOM 1059 C CA . GLN A 1 137 ? -8.647 11.546 2.320 1.00 81.00 137 GLN A CA 1
ATOM 1060 C C . GLN A 1 137 ? -8.537 10.351 3.262 1.00 81.00 137 GLN A C 1
ATOM 1062 O O . GLN A 1 137 ? -7.841 10.400 4.277 1.00 81.00 137 GLN A O 1
ATOM 1067 N N . PHE A 1 138 ? -9.198 9.256 2.899 1.00 89.50 138 PHE A N 1
ATOM 1068 C CA . PHE A 1 138 ? -9.156 8.026 3.674 1.00 89.50 138 PHE A CA 1
ATOM 1069 C C . PHE A 1 138 ? -8.552 6.900 2.843 1.00 89.50 138 PHE A C 1
ATOM 1071 O O . PHE A 1 138 ? -8.816 6.749 1.651 1.00 89.50 138 PHE A O 1
ATOM 1078 N N . LEU A 1 139 ? -7.743 6.085 3.498 1.00 92.75 139 LEU A N 1
ATOM 1079 C CA . LEU A 1 139 ? -7.281 4.801 3.011 1.00 92.75 139 LEU A CA 1
ATOM 1080 C C . LEU A 1 139 ? -8.183 3.724 3.609 1.00 92.75 139 LEU A C 1
ATOM 1082 O O . LEU A 1 139 ? -8.163 3.519 4.819 1.00 92.75 139 LEU A O 1
ATOM 1086 N N . VAL A 1 140 ? -8.945 3.021 2.778 1.00 95.38 140 VAL A N 1
ATOM 1087 C CA . VAL A 1 140 ? -9.639 1.796 3.185 1.00 95.38 140 VAL A CA 1
ATOM 1088 C C . VAL A 1 140 ? -8.649 0.646 3.107 1.00 95.38 140 VAL A C 1
ATOM 1090 O O . VAL A 1 140 ? -7.894 0.526 2.140 1.00 95.38 140 VAL A O 1
ATOM 1093 N N . TYR A 1 141 ? -8.667 -0.229 4.102 1.00 95.94 141 TYR A N 1
ATOM 1094 C CA . TYR A 1 141 ? -7.869 -1.441 4.094 1.00 95.94 141 TYR A CA 1
ATOM 1095 C C . TYR A 1 141 ? -8.691 -2.651 4.512 1.00 95.94 141 TYR A C 1
ATOM 1097 O O . TYR A 1 141 ? -9.633 -2.543 5.296 1.00 95.94 141 TYR A O 1
ATOM 1105 N N . ALA A 1 142 ? -8.286 -3.819 4.029 1.00 96.75 142 ALA A N 1
ATOM 1106 C CA . ALA A 1 142 ? -8.645 -5.084 4.647 1.00 96.75 142 ALA A CA 1
ATOM 1107 C C . ALA A 1 142 ? -7.380 -5.826 5.056 1.00 96.75 142 ALA A C 1
ATOM 1109 O O . ALA A 1 142 ? -6.312 -5.660 4.456 1.00 96.75 142 ALA A O 1
ATOM 1110 N N . THR A 1 143 ? -7.511 -6.624 6.102 1.00 95.38 143 THR A N 1
ATOM 1111 C CA . THR A 1 143 ? -6.419 -7.456 6.579 1.00 95.38 143 THR A CA 1
ATOM 1112 C C . THR A 1 143 ? -6.452 -8.833 5.924 1.00 95.38 143 THR A C 1
ATOM 1114 O O . THR A 1 143 ? -7.440 -9.242 5.309 1.00 95.38 143 THR A O 1
ATOM 1117 N N . SER A 1 144 ? -5.361 -9.572 6.096 1.00 91.56 144 SER A N 1
ATOM 1118 C CA . SER A 1 144 ? -5.255 -10.990 5.729 1.00 91.56 144 SER A CA 1
ATOM 1119 C C . SER A 1 144 ? -6.244 -11.902 6.465 1.00 91.56 144 SER A C 1
ATOM 1121 O O . SER A 1 144 ? -6.449 -13.037 6.040 1.00 91.56 144 SER A O 1
ATOM 1123 N N . GLU A 1 145 ? -6.914 -11.394 7.499 1.00 92.81 145 GLU A N 1
ATOM 1124 C CA . GLU A 1 145 ? -8.007 -12.056 8.203 1.00 92.81 145 GLU A CA 1
ATOM 1125 C C . GLU A 1 145 ? -9.343 -11.347 7.904 1.00 92.81 145 GLU A C 1
ATOM 1127 O O . GLU A 1 145 ? -9.702 -11.055 6.764 1.00 92.81 145 GLU A O 1
ATOM 1132 N N . ARG A 1 146 ? -10.124 -11.093 8.950 1.00 93.94 146 ARG A N 1
ATOM 1133 C CA . ARG A 1 146 ? -11.523 -10.685 8.888 1.00 93.94 146 ARG A CA 1
ATOM 1134 C C . ARG A 1 146 ? -11.783 -9.194 9.074 1.00 93.94 146 ARG A C 1
ATOM 1136 O O . ARG A 1 146 ? -12.939 -8.805 9.231 1.00 93.94 146 ARG A O 1
ATOM 1143 N N . MET A 1 147 ? -10.746 -8.367 9.158 1.00 95.44 147 MET A N 1
ATOM 1144 C CA . MET A 1 147 ? -10.917 -6.959 9.514 1.00 95.44 147 MET A CA 1
ATOM 1145 C C . MET A 1 147 ? -10.971 -6.070 8.275 1.00 95.44 147 MET A C 1
ATOM 1147 O O . MET A 1 147 ? -10.203 -6.251 7.331 1.00 95.44 147 MET A O 1
ATOM 1151 N N . LEU A 1 148 ? -11.877 -5.096 8.315 1.00 96.44 148 LEU A N 1
ATOM 1152 C CA . LEU A 1 148 ? -11.971 -3.980 7.376 1.00 96.44 148 LEU A CA 1
ATOM 1153 C C . LEU A 1 148 ? -11.822 -2.694 8.181 1.00 96.44 148 LEU A C 1
ATOM 1155 O O . LEU A 1 148 ? -12.447 -2.564 9.233 1.00 96.44 148 LEU A O 1
ATOM 1159 N N . GLY A 1 149 ? -11.037 -1.741 7.701 1.00 95.19 149 GLY A N 1
ATOM 1160 C CA . GLY A 1 149 ? -10.883 -0.463 8.377 1.00 95.19 149 GLY A CA 1
ATOM 1161 C C . GLY A 1 149 ? -10.569 0.685 7.443 1.00 95.19 149 GLY A C 1
ATOM 1162 O O . GLY A 1 149 ? -10.430 0.516 6.231 1.00 95.19 149 GLY A O 1
ATOM 1163 N N . ILE A 1 150 ? -10.485 1.867 8.040 1.00 94.81 150 ILE A N 1
ATOM 1164 C CA . ILE A 1 150 ? -10.122 3.112 7.375 1.00 94.81 150 ILE A CA 1
ATOM 1165 C C . ILE A 1 150 ? -9.031 3.826 8.172 1.00 94.81 150 ILE A C 1
ATOM 1167 O O . ILE A 1 150 ? -9.009 3.762 9.402 1.00 94.81 150 ILE A O 1
ATOM 1171 N N . ILE A 1 151 ? -8.139 4.514 7.464 1.00 93.62 151 ILE A N 1
ATOM 1172 C CA . ILE A 1 151 ? -7.093 5.379 8.019 1.00 93.62 151 ILE A CA 1
ATOM 1173 C C . ILE A 1 151 ? -7.246 6.749 7.365 1.00 93.62 151 ILE A C 1
ATOM 1175 O O . ILE A 1 151 ? -7.248 6.843 6.139 1.00 93.62 151 ILE A O 1
ATOM 1179 N N . GLN A 1 152 ? -7.371 7.806 8.158 1.00 90.94 152 GLN A N 1
ATOM 1180 C CA . GLN A 1 152 ? -7.350 9.179 7.660 1.00 90.94 152 GLN A CA 1
ATOM 1181 C C . GLN A 1 152 ? -5.908 9.581 7.336 1.00 90.94 152 GLN A C 1
ATOM 1183 O O . GLN A 1 152 ? -5.002 9.345 8.134 1.00 90.94 152 GLN A O 1
ATOM 1188 N N . LEU A 1 153 ? -5.688 10.187 6.169 1.00 87.69 153 LEU A N 1
ATOM 1189 C CA . LEU A 1 153 ? -4.396 10.773 5.819 1.00 87.69 153 LEU A CA 1
ATOM 1190 C C . LEU A 1 153 ? -4.119 12.049 6.646 1.00 87.69 153 LEU A C 1
ATOM 1192 O O . LEU A 1 153 ? -5.062 12.705 7.088 1.00 87.69 153 LEU A O 1
ATOM 1196 N N . PRO A 1 154 ? -2.842 12.419 6.868 1.00 88.06 154 PRO A N 1
ATOM 1197 C CA . PRO A 1 154 ? -1.620 11.721 6.448 1.00 88.06 154 PRO A CA 1
ATOM 1198 C C . PRO A 1 154 ? -1.374 10.403 7.204 1.00 88.06 154 PRO A C 1
ATOM 1200 O O . PRO A 1 154 ? -1.862 10.213 8.312 1.00 88.06 154 PRO A O 1
ATOM 1203 N N . LEU A 1 155 ? -0.573 9.498 6.620 1.00 89.75 155 LEU A N 1
ATOM 1204 C CA . LEU A 1 155 ? -0.135 8.251 7.270 1.00 89.75 155 LEU A CA 1
ATOM 1205 C C . LEU A 1 155 ? 0.874 8.548 8.394 1.00 89.75 155 LEU A C 1
ATOM 1207 O O . LEU A 1 155 ? 2.073 8.332 8.232 1.00 89.75 155 LEU A O 1
ATOM 1211 N N . ASP A 1 156 ? 0.393 9.055 9.525 1.00 89.06 156 ASP A N 1
ATOM 1212 C CA . ASP A 1 156 ? 1.192 9.474 10.686 1.00 89.06 156 ASP A CA 1
ATOM 1213 C C . ASP A 1 156 ? 1.233 8.427 11.818 1.00 89.06 156 ASP A C 1
ATOM 1215 O O . ASP A 1 156 ? 1.998 8.565 12.771 1.00 89.06 156 ASP A O 1
ATOM 1219 N N . GLY A 1 157 ? 0.449 7.350 11.699 1.00 88.38 157 GLY A N 1
ATOM 1220 C CA . GLY A 1 157 ? 0.401 6.258 12.674 1.00 88.38 157 GLY A CA 1
ATOM 1221 C C . GLY A 1 157 ? -0.427 6.594 13.913 1.00 88.38 157 GLY A C 1
ATOM 1222 O O . GLY A 1 157 ? -0.377 5.857 14.896 1.00 88.38 157 GLY A O 1
ATOM 1223 N N . ASN A 1 158 ? -1.191 7.689 13.882 1.00 90.75 158 ASN A N 1
ATOM 1224 C CA . ASN A 1 158 ? -2.037 8.110 14.986 1.00 90.75 158 ASN A CA 1
ATOM 1225 C C . ASN A 1 158 ? -3.237 7.151 15.171 1.00 90.75 158 ASN A C 1
ATOM 1227 O O . ASN A 1 158 ? -4.090 7.059 14.285 1.00 90.75 158 ASN A O 1
ATOM 1231 N N . PRO A 1 159 ? -3.383 6.483 16.334 1.00 91.06 159 PRO A N 1
ATOM 1232 C CA . PRO A 1 159 ? -4.526 5.613 16.621 1.00 91.06 159 PRO A CA 1
ATOM 1233 C C . PRO A 1 159 ? -5.890 6.304 16.580 1.00 91.06 159 PRO A C 1
ATOM 1235 O O . PRO A 1 159 ? -6.881 5.648 16.285 1.00 91.06 159 PRO A O 1
ATOM 1238 N N . ALA A 1 160 ? -5.952 7.615 16.825 1.00 91.44 160 ALA A N 1
ATOM 1239 C CA . ALA A 1 160 ? -7.197 8.379 16.754 1.00 91.44 160 ALA A CA 1
ATOM 1240 C C . ALA A 1 160 ? -7.669 8.643 15.311 1.00 91.44 160 ALA A C 1
ATOM 1242 O O . ALA A 1 160 ? -8.809 9.048 15.108 1.00 91.44 160 ALA A O 1
ATOM 1243 N N . LYS A 1 161 ? -6.805 8.415 14.313 1.00 90.75 161 LYS A N 1
ATOM 1244 C CA . LYS A 1 161 ? -7.088 8.605 12.881 1.00 90.75 161 LYS A CA 1
ATOM 1245 C C . LYS A 1 161 ? -7.389 7.295 12.154 1.00 90.75 161 LYS A C 1
ATOM 1247 O O . LYS A 1 161 ? -7.309 7.226 10.930 1.00 90.75 161 LYS A O 1
ATOM 1252 N N . GLN A 1 162 ? -7.713 6.239 12.892 1.00 92.06 162 GLN A N 1
ATOM 1253 C CA . GLN A 1 162 ? -8.035 4.941 12.319 1.00 92.06 162 GLN A CA 1
ATOM 1254 C C . GLN A 1 162 ? -9.18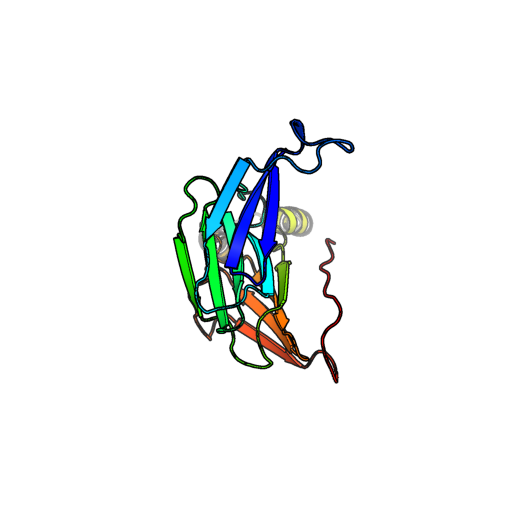7 4.273 13.062 1.00 92.06 162 GLN A C 1
ATOM 1256 O O . GLN A 1 162 ? -9.314 4.381 14.279 1.00 92.06 162 GLN A O 1
ATOM 1261 N N . MET A 1 163 ? -10.020 3.551 12.318 1.00 94.38 163 MET A N 1
ATOM 1262 C CA . MET A 1 163 ? -11.074 2.703 12.872 1.00 94.38 163 MET A CA 1
ATOM 1263 C C . MET A 1 163 ? -11.227 1.441 12.030 1.00 94.38 163 MET A C 1
ATOM 1265 O O . MET A 1 163 ? -10.917 1.437 10.839 1.00 94.38 163 MET A O 1
ATOM 1269 N N . PHE A 1 164 ? -11.733 0.372 12.636 1.00 94.44 164 PHE A N 1
ATOM 1270 C CA . PHE A 1 164 ? -11.982 -0.886 11.944 1.00 94.44 164 PHE A CA 1
ATOM 1271 C C . PHE A 1 164 ? -13.169 -1.635 12.539 1.00 94.44 164 PHE A C 1
ATOM 1273 O O . PHE A 1 164 ? -13.615 -1.358 13.651 1.00 94.44 164 PHE A O 1
ATOM 1280 N N . LEU A 1 165 ? -13.659 -2.609 11.782 1.00 95.69 165 LEU A N 1
ATOM 1281 C CA . LEU A 1 165 ? -14.703 -3.539 12.179 1.00 95.69 165 LEU A CA 1
ATOM 1282 C C . LEU A 1 165 ? -14.338 -4.966 11.761 1.00 95.69 165 LEU A C 1
ATOM 1284 O O . LEU A 1 165 ? -13.474 -5.196 10.911 1.00 95.69 165 LEU A O 1
ATOM 1288 N N . VAL A 1 166 ? -15.023 -5.940 12.356 1.00 95.50 166 VAL A N 1
ATOM 1289 C CA . VAL A 1 166 ? -14.970 -7.338 11.914 1.00 95.50 166 VAL A CA 1
ATOM 1290 C C . VAL A 1 166 ? -15.966 -7.509 10.769 1.00 95.50 166 VAL A C 1
ATOM 1292 O O . VAL A 1 166 ? -17.171 -7.481 10.992 1.00 95.50 166 VAL A O 1
ATOM 1295 N N . ALA A 1 167 ? -15.462 -7.653 9.544 1.00 92.69 167 ALA A N 1
ATOM 1296 C CA . ALA A 1 167 ? -16.266 -7.625 8.323 1.00 92.69 167 ALA A CA 1
ATOM 1297 C C . ALA A 1 167 ? -16.791 -9.002 7.902 1.00 92.69 167 ALA A C 1
ATOM 1299 O O . ALA A 1 167 ? -17.771 -9.091 7.168 1.00 92.69 167 ALA A O 1
ATOM 1300 N N . HIS A 1 168 ? -16.126 -10.082 8.318 1.00 91.44 168 HIS A N 1
ATOM 1301 C CA . HIS A 1 168 ? -16.406 -11.426 7.812 1.00 91.44 168 HIS A CA 1
ATOM 1302 C C . HIS A 1 168 ? -16.034 -12.511 8.852 1.00 91.44 168 HIS A C 1
ATOM 1304 O O . HIS A 1 168 ? -15.234 -12.252 9.747 1.00 91.44 168 HIS A O 1
ATOM 1310 N N . PRO A 1 169 ? -16.585 -13.739 8.816 1.00 89.62 169 PRO A N 1
ATOM 1311 C CA . PRO A 1 169 ? -16.134 -14.826 9.699 1.00 89.62 169 PRO A CA 1
ATOM 1312 C C . P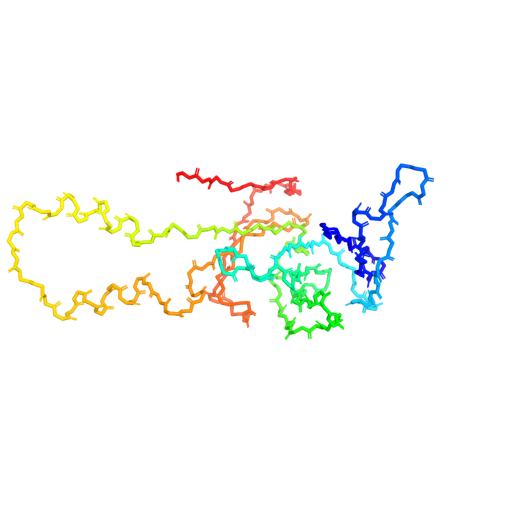RO A 1 169 ? -14.706 -15.324 9.409 1.00 89.62 169 PRO A C 1
ATOM 1314 O O . PRO A 1 169 ? -14.058 -15.850 10.310 1.00 89.62 169 PRO A O 1
ATOM 1317 N N . GLY A 1 170 ? -14.214 -15.140 8.182 1.00 89.31 170 GLY A N 1
ATOM 1318 C CA . GLY A 1 170 ? -12.855 -15.497 7.745 1.00 89.31 170 GLY A CA 1
ATOM 1319 C C . GLY A 1 170 ? -12.212 -14.400 6.894 1.00 89.31 170 GLY A C 1
ATOM 1320 O O . GLY A 1 170 ? -12.661 -13.256 6.947 1.00 89.31 170 GLY A O 1
ATOM 1321 N N . ARG A 1 171 ? -11.216 -14.748 6.066 1.00 92.56 171 ARG A N 1
ATOM 1322 C CA . ARG A 1 171 ? -10.483 -13.772 5.241 1.00 92.56 171 ARG A CA 1
ATOM 1323 C C . ARG A 1 171 ? -11.403 -12.932 4.349 1.00 92.56 171 ARG A C 1
ATOM 1325 O O . ARG A 1 171 ? -12.223 -13.481 3.613 1.00 92.56 171 ARG A O 1
ATOM 1332 N N . VAL A 1 172 ? -11.218 -11.612 4.355 1.00 94.19 172 VAL A N 1
ATOM 1333 C CA . VAL A 1 172 ? -11.883 -10.707 3.408 1.00 94.19 172 VAL A CA 1
ATOM 1334 C C . VAL A 1 172 ? -11.328 -10.964 2.005 1.00 94.19 172 VAL A C 1
ATOM 1336 O O . VAL A 1 172 ? -10.150 -10.725 1.738 1.00 94.19 172 VAL A O 1
ATOM 1339 N N . ALA A 1 173 ? -12.165 -11.473 1.098 1.00 92.75 173 ALA A N 1
ATOM 1340 C CA . ALA A 1 173 ? -11.736 -11.872 -0.244 1.00 92.75 173 ALA A CA 1
ATOM 1341 C C . ALA A 1 173 ? -11.469 -10.675 -1.169 1.00 92.75 173 ALA A C 1
ATOM 1343 O O . ALA A 1 173 ? -10.480 -10.671 -1.900 1.00 92.75 173 ALA A O 1
ATOM 1344 N N . ALA A 1 174 ? -12.319 -9.650 -1.104 1.00 93.25 174 ALA A N 1
ATOM 1345 C CA . ALA A 1 174 ? -12.230 -8.446 -1.918 1.00 93.25 174 ALA A CA 1
ATOM 1346 C C . ALA A 1 174 ? -12.871 -7.260 -1.191 1.00 93.25 174 ALA A C 1
ATOM 1348 O O . ALA A 1 174 ? -13.740 -7.439 -0.339 1.00 93.25 174 ALA A O 1
ATOM 1349 N N . ILE A 1 175 ? -12.436 -6.060 -1.559 1.00 94.25 175 ILE A N 1
ATOM 1350 C CA . ILE A 1 175 ? -13.044 -4.789 -1.169 1.00 94.25 175 ILE A CA 1
ATOM 1351 C C . ILE A 1 175 ? -13.213 -3.943 -2.428 1.00 94.25 175 ILE A C 1
ATOM 1353 O O . ILE A 1 175 ? -12.460 -4.112 -3.388 1.00 94.25 175 ILE A O 1
ATOM 1357 N N . ALA A 1 176 ? -14.203 -3.058 -2.432 1.00 93.12 176 ALA A N 1
ATOM 1358 C CA . ALA A 1 176 ? -14.462 -2.126 -3.520 1.00 93.12 176 ALA A CA 1
ATOM 1359 C C . ALA A 1 176 ? -15.014 -0.820 -2.946 1.00 93.12 176 ALA A C 1
ATOM 1361 O O . ALA A 1 176 ? -15.624 -0.815 -1.877 1.00 93.12 176 ALA A O 1
ATOM 1362 N N . THR A 1 177 ? -14.801 0.275 -3.666 1.00 88.12 177 THR A N 1
ATOM 1363 C CA . THR A 1 177 ? -15.400 1.578 -3.381 1.00 88.12 177 THR A CA 1
ATOM 1364 C C . THR A 1 177 ? -16.262 1.976 -4.575 1.00 88.12 177 THR A C 1
ATOM 1366 O O . THR A 1 177 ? -15.891 1.726 -5.723 1.00 88.12 177 THR A O 1
ATOM 1369 N N . SER A 1 178 ? -17.439 2.540 -4.316 1.00 84.50 178 SER A N 1
ATOM 1370 C CA . SER A 1 178 ? -18.286 3.142 -5.345 1.00 84.50 178 SER A CA 1
ATOM 1371 C C . SER A 1 178 ? -18.033 4.646 -5.415 1.00 84.50 178 SER A C 1
ATOM 1373 O O . SER A 1 178 ? -17.635 5.272 -4.432 1.00 84.50 178 SER A O 1
ATOM 1375 N N . HIS A 1 179 ? -18.265 5.213 -6.594 1.00 72.69 179 HIS A N 1
ATOM 1376 C CA . HIS A 1 179 ? -18.451 6.646 -6.774 1.00 72.69 179 HIS A CA 1
ATOM 1377 C C . HIS A 1 179 ? -19.948 6.850 -7.000 1.00 72.69 179 HIS A C 1
ATOM 1379 O O . HIS A 1 179 ? -20.501 6.206 -7.893 1.00 72.69 179 HIS A O 1
ATOM 1385 N N . GLU A 1 180 ? -20.586 7.645 -6.146 1.00 54.41 180 GLU A N 1
ATOM 1386 C CA . GLU A 1 180 ? -21.938 8.159 -6.396 1.00 54.41 180 GLU A CA 1
ATOM 1387 C C . GLU A 1 180 ? -21.860 9.453 -7.206 1.00 54.41 180 GLU A C 1
ATOM 1389 O O . GLU A 1 180 ? -20.870 10.199 -7.008 1.00 54.41 180 GLU A O 1
#

Sequence (180 aa):
SKLFSIGQDGRLVEYSVRHSSDTKGLFITSAWTISQEAHPVGAMWFPFGFRGDHSKILISDDHFKLKVWNTVDGNCRSTTLAPTFGGPLDKLLPLRRADYNELAGQASEAVVAEDHTVTAESDQALQLLNPPYDDGQFLVYATSERMLGIIQLPLDGNPAKQMFLVAHPGRVAAIATSHE

Radius of gyration: 20.2 Å; chains: 1; bounding box: 50×54×45 Å

Organism: Perkinsus olseni (NCBI:txid32597)

pLDDT: mean 81.86, std 18.99, range [36.69, 96.75]

Foldseek 3Di:
DWDWDQFQCQKIWIFDPPPADPVRHTHTPDMERRDDPWGWQAKDFPPDDDPGPSQWMWTWTQVQWTWIAGNPPRDTPDIAGHDPPFTTFNDKDKDDDDPVVVVVVVVVVVVVPDDDDDDPVVVVVVCVVPPPDQQAIWMWTFHQWQKTKIAGDDRHHDPVRMDIDRHDPTGDPDDDDDDD